Protein AF-A0A1R2CP35-F1 (afdb_monomer_lite)

Organism: NCBI:txid5963

Radius of gyration: 41.11 Å; chains: 1; bounding box: 87×81×110 Å

pLDDT: mean 78.22, std 16.79, range [40.34, 96.81]

Secondary structure (DSSP, 8-state):
----PPPPP---------HHHHHHHHHHHHHHHHHHHHHHHHHHHHHHHHHHHHHHHHHHHH--S--------------TT---HHHHHHHHHHHHHHHHHHHHHS---SS--THHHHHHHS-EETTEE----

Foldseek 3Di:
DDDDDDDDPPPPPDPPPPVVVVVVVVVVVVVVVVVVVVVVVVVVVVVVVVVVVVVVVVVCVVPVPDPPPVPPPDDPDPDVPPDDPVRVVVVVVVVVVVVVVVCVVDPPDPDDDDPRVVVVPADDDPNDGDDDD

Structure (mmCIF, N/CA/C/O backbone):
data_AF-A0A1R2CP35-F1
#
_entry.id   AF-A0A1R2CP35-F1
#
loop_
_atom_site.group_PDB
_atom_site.id
_atom_site.type_symbol
_atom_site.label_atom_id
_atom_site.label_alt_id
_atom_site.label_comp_id
_atom_site.label_asym_id
_atom_site.label_entity_id
_atom_site.label_seq_id
_atom_site.pdbx_PDB_ins_code
_atom_site.Cartn_x
_atom_site.Cartn_y
_atom_site.Cartn_z
_atom_site.occupancy
_atom_site.B_iso_or_equiv
_atom_site.auth_seq_id
_atom_site.auth_comp_id
_atom_site.auth_asym_id
_atom_site.auth_atom_id
_atom_site.pdbx_PDB_model_num
ATOM 1 N N . MET A 1 1 ? -64.237 56.956 55.842 1.00 40.34 1 MET A N 1
ATOM 2 C CA . MET A 1 1 ? -63.332 56.959 54.672 1.00 40.34 1 MET A CA 1
ATOM 3 C C . MET A 1 1 ? -62.742 55.567 54.552 1.00 40.34 1 MET A C 1
ATOM 5 O O . MET A 1 1 ? -62.168 55.086 55.516 1.00 40.34 1 MET A O 1
ATOM 9 N N . ILE A 1 2 ? -63.023 54.886 53.444 1.00 42.97 2 ILE A N 1
ATOM 10 C CA . ILE A 1 2 ? -62.784 53.451 53.249 1.00 42.97 2 ILE A CA 1
ATOM 11 C C . ILE A 1 2 ? -61.310 53.240 52.873 1.00 42.97 2 ILE A C 1
ATOM 13 O O . ILE A 1 2 ? -60.855 53.783 51.869 1.00 42.97 2 ILE A O 1
ATOM 17 N N . GLN A 1 3 ? -60.569 52.476 53.681 1.00 47.72 3 GLN A N 1
ATOM 18 C CA . GLN A 1 3 ? -59.237 51.975 53.331 1.00 47.72 3 GLN A CA 1
ATOM 19 C C . GLN A 1 3 ? -59.395 50.879 52.273 1.00 47.72 3 GLN A C 1
ATOM 21 O O . GLN A 1 3 ? -60.009 49.843 52.522 1.00 47.72 3 GLN A O 1
ATOM 26 N N . VAL A 1 4 ? -58.876 51.133 51.074 1.00 46.56 4 VAL A N 1
ATOM 27 C CA . VAL A 1 4 ? -58.875 50.176 49.965 1.00 46.56 4 VAL A CA 1
ATOM 28 C C . VAL A 1 4 ? -57.787 49.136 50.237 1.00 46.56 4 VAL A C 1
ATOM 30 O O . VAL A 1 4 ? -56.606 49.468 50.310 1.00 46.56 4 VAL A O 1
ATOM 33 N N . MET A 1 5 ? -58.209 47.886 50.432 1.00 53.47 5 MET A N 1
ATOM 34 C CA . MET A 1 5 ? -57.352 46.709 50.577 1.00 53.47 5 MET A CA 1
ATOM 35 C C . MET A 1 5 ? -56.492 46.548 49.317 1.00 53.47 5 MET A C 1
ATOM 37 O O . MET A 1 5 ? -57.024 46.371 48.221 1.00 53.47 5 MET A O 1
ATOM 41 N N . GLY A 1 6 ? -55.169 46.625 49.473 1.00 55.09 6 GLY A N 1
ATOM 42 C CA . GLY A 1 6 ? -54.224 46.291 48.413 1.00 55.09 6 GLY A CA 1
ATOM 43 C C . GLY A 1 6 ? -54.385 44.825 48.015 1.00 55.09 6 GLY A C 1
ATOM 44 O O . GLY A 1 6 ? -54.369 43.939 48.867 1.00 55.09 6 GLY A O 1
ATOM 45 N N . LEU A 1 7 ? -54.581 44.580 46.720 1.00 62.34 7 LEU A N 1
ATOM 46 C CA . LEU A 1 7 ? -54.521 43.244 46.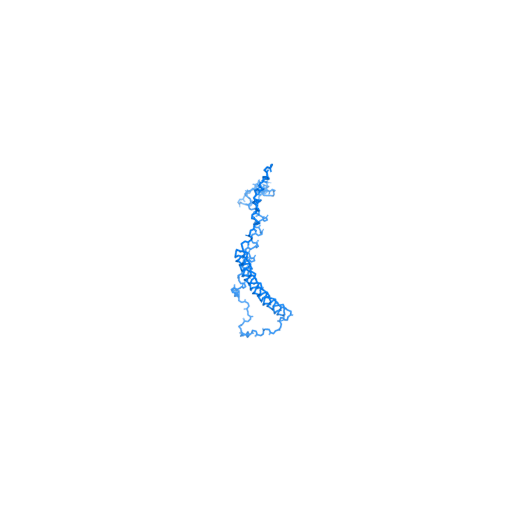127 1.00 62.34 7 LEU A CA 1
ATOM 47 C C . LEU A 1 7 ? -53.165 42.593 46.455 1.00 62.34 7 LEU A C 1
ATOM 49 O O . LEU A 1 7 ? -52.153 43.298 46.444 1.00 62.34 7 LEU A O 1
ATOM 53 N N . PRO A 1 8 ? -53.107 41.275 46.712 1.00 54.28 8 PRO A N 1
ATOM 54 C CA . PRO A 1 8 ? -51.829 40.600 46.871 1.00 54.28 8 PRO A CA 1
ATOM 55 C C . PRO A 1 8 ? -51.064 4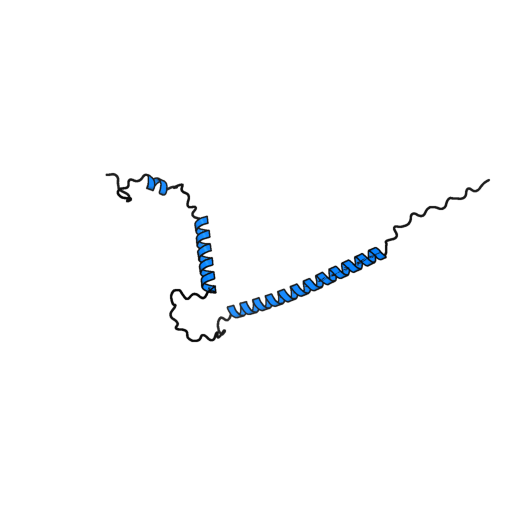0.676 45.546 1.00 54.28 8 PRO A C 1
ATOM 57 O O . PRO A 1 8 ? -51.584 40.283 44.498 1.00 54.28 8 PRO A O 1
ATOM 60 N N . GLU A 1 9 ? -49.834 41.194 45.586 1.00 55.78 9 GLU A N 1
ATOM 61 C CA . GLU A 1 9 ? -48.896 41.069 44.474 1.00 55.78 9 GLU A CA 1
ATOM 62 C C . GLU A 1 9 ? -48.765 39.586 44.128 1.00 55.78 9 GLU A C 1
ATOM 64 O O . GLU A 1 9 ? -48.355 38.763 44.948 1.00 55.78 9 GLU A O 1
ATOM 69 N N . VAL A 1 10 ? -49.134 39.234 42.897 1.00 53.62 10 VAL A N 1
ATOM 70 C CA . VAL A 1 10 ? -48.816 37.929 42.328 1.00 53.62 10 VAL A CA 1
ATOM 71 C C . VAL A 1 10 ? -47.308 37.924 42.120 1.00 53.62 10 VAL A C 1
ATOM 73 O O . VAL A 1 10 ? -46.807 38.382 41.091 1.00 53.62 10 VAL A O 1
ATOM 76 N N . VAL A 1 11 ? -46.581 37.455 43.133 1.00 52.19 11 VAL A N 1
ATOM 77 C CA . VAL A 1 11 ? -45.157 37.152 43.034 1.00 52.19 11 VAL A CA 1
ATOM 78 C C . VAL A 1 11 ? -45.018 36.174 41.871 1.00 52.19 11 VAL A C 1
ATOM 80 O O . VAL A 1 11 ? -45.501 35.042 41.934 1.00 52.19 11 VAL A O 1
ATOM 83 N N . LYS A 1 12 ? -44.444 36.643 40.756 1.00 53.59 12 LYS A N 1
ATOM 84 C CA . LYS A 1 12 ? -44.121 35.787 39.613 1.00 53.59 12 LYS A CA 1
ATOM 85 C C . LYS A 1 12 ? -43.261 34.652 40.148 1.00 53.59 12 LYS A C 1
ATOM 87 O O . LYS A 1 12 ? -42.239 34.922 40.769 1.00 53.59 12 LYS A O 1
ATOM 92 N N . ALA A 1 13 ? -43.700 33.415 39.928 1.00 50.59 13 ALA A N 1
ATOM 93 C CA . ALA A 1 13 ? -42.918 32.240 40.264 1.00 50.59 13 ALA A CA 1
ATOM 94 C C . ALA A 1 13 ? -41.534 32.399 39.626 1.00 50.59 13 ALA A C 1
ATOM 96 O O . ALA A 1 13 ? -41.416 32.419 38.399 1.00 50.59 13 ALA A O 1
ATOM 97 N N . GLU A 1 14 ? -40.513 32.577 40.463 1.00 56.03 14 GLU A N 1
ATOM 98 C CA . GLU A 1 14 ? -39.128 32.374 40.064 1.00 56.03 14 GLU A CA 1
ATOM 99 C C . GLU A 1 14 ? -39.074 31.023 39.350 1.00 56.03 14 GLU A C 1
ATOM 101 O O . GLU A 1 14 ? -39.697 30.064 39.809 1.00 56.03 14 GLU A O 1
ATOM 106 N N . GLU A 1 15 ? -38.421 30.965 38.188 1.00 58.22 15 GLU A N 1
ATOM 107 C CA . GLU A 1 15 ? -38.250 29.732 37.425 1.00 58.22 15 GLU A CA 1
ATOM 108 C C . GLU A 1 15 ? -37.672 28.663 38.356 1.00 58.22 15 GLU A C 1
ATOM 110 O O . GLU A 1 15 ? -36.477 28.654 38.651 1.00 58.22 15 GLU A O 1
ATOM 115 N N . ILE A 1 16 ? -38.536 27.783 38.870 1.00 58.44 16 ILE A N 1
ATOM 116 C CA . ILE A 1 16 ? -38.123 26.682 39.728 1.00 58.44 16 ILE A CA 1
ATOM 117 C C . ILE A 1 16 ? -37.326 25.761 38.816 1.00 58.44 16 ILE A C 1
ATOM 119 O O . ILE A 1 16 ? -37.887 24.968 38.058 1.00 58.44 16 ILE A O 1
ATOM 123 N N . LEU A 1 17 ? -36.005 25.931 38.840 1.00 59.56 17 LEU A N 1
ATOM 124 C CA . LEU A 1 17 ? -35.043 25.038 38.221 1.00 59.56 17 LEU A CA 1
ATOM 125 C C . LEU A 1 17 ? -35.408 23.623 38.661 1.00 59.56 17 LEU A C 1
ATOM 127 O O . LEU A 1 17 ? -35.283 23.271 39.832 1.00 59.56 17 LEU A O 1
ATOM 131 N N . ASP A 1 18 ? -35.931 22.842 37.719 1.00 71.19 18 ASP A N 1
ATOM 132 C CA . ASP A 1 18 ? -36.387 21.481 37.957 1.00 71.19 18 ASP A CA 1
ATOM 133 C C . ASP A 1 18 ? -35.171 20.629 38.346 1.00 71.19 18 ASP A C 1
ATOM 135 O O . ASP A 1 18 ? -34.408 20.147 37.502 1.00 71.19 18 ASP A O 1
ATOM 139 N N . VAL A 1 19 ? -34.954 20.515 39.658 1.00 75.81 19 VAL A N 1
ATOM 140 C CA . VAL A 1 19 ? -33.774 19.894 40.271 1.00 75.81 19 VAL A CA 1
ATOM 141 C C . VAL A 1 19 ? -33.591 18.463 39.764 1.00 75.81 19 VAL A C 1
ATOM 143 O O . VAL A 1 19 ? -32.460 18.004 39.597 1.00 75.81 19 VAL A O 1
ATOM 146 N N . GLN A 1 20 ? -34.689 17.773 39.439 1.00 76.44 20 GLN A N 1
ATOM 147 C CA . GLN A 1 20 ? -34.657 16.415 38.899 1.00 76.44 20 GLN A CA 1
ATOM 148 C C . GLN A 1 20 ? -34.082 16.381 37.478 1.00 76.44 20 GLN A C 1
ATOM 150 O O . GLN A 1 20 ? -33.229 15.539 37.178 1.00 76.44 20 GLN A O 1
ATOM 155 N N . LYS A 1 21 ? -34.470 17.327 36.613 1.00 81.25 21 LYS A N 1
ATOM 156 C CA . LYS A 1 21 ? -33.898 17.447 35.261 1.00 81.25 21 LYS A CA 1
ATOM 157 C C . LYS A 1 21 ? -32.416 17.786 35.316 1.00 81.25 21 LYS A C 1
ATOM 159 O O . LYS A 1 21 ? -31.623 17.131 34.640 1.00 81.25 21 LYS A O 1
ATOM 164 N N . VAL A 1 22 ? -32.024 18.738 36.160 1.00 84.56 22 VAL A N 1
ATOM 165 C CA . VAL A 1 22 ? -30.611 19.112 36.333 1.00 84.56 22 VAL A CA 1
ATOM 166 C C . VAL A 1 22 ? -29.787 17.922 36.831 1.00 84.56 22 VAL A C 1
ATOM 168 O O . VAL A 1 22 ? -28.731 17.630 36.268 1.00 84.56 22 VAL A O 1
ATOM 171 N N . ALA A 1 23 ? -30.289 17.174 37.817 1.00 84.12 23 ALA A N 1
ATOM 172 C CA . ALA A 1 23 ? -29.631 15.967 38.311 1.00 84.12 23 ALA A CA 1
ATOM 173 C C . ALA A 1 23 ? -29.469 14.899 37.214 1.00 84.12 23 ALA A C 1
ATOM 175 O O . ALA A 1 23 ? -28.394 14.307 37.092 1.00 84.12 23 ALA A O 1
ATOM 176 N N . SER A 1 24 ? -30.489 14.692 36.374 1.00 86.62 24 SER A N 1
ATOM 177 C CA . SER A 1 24 ? -30.418 13.735 35.260 1.00 86.62 24 SER A CA 1
ATOM 178 C C . SER A 1 24 ? -29.367 14.122 34.211 1.00 86.62 24 SER A C 1
ATOM 180 O O . SER A 1 24 ? -28.586 13.273 33.780 1.00 86.62 24 SER A O 1
ATOM 182 N N . ILE A 1 25 ? -29.268 15.412 33.871 1.00 89.75 25 ILE A N 1
ATOM 183 C CA . ILE A 1 25 ? -28.267 15.934 32.930 1.00 89.75 25 ILE A CA 1
ATOM 184 C C . ILE A 1 25 ? -26.860 15.758 33.507 1.00 89.75 25 ILE A C 1
ATOM 186 O O . ILE A 1 25 ? -25.956 15.297 32.812 1.00 89.75 25 ILE A O 1
ATOM 190 N N . ILE A 1 26 ? -26.671 16.058 34.796 1.00 90.94 26 ILE A N 1
ATOM 191 C CA . ILE A 1 26 ? -25.384 15.865 35.478 1.00 90.94 26 ILE A CA 1
ATOM 192 C C . ILE A 1 26 ? -24.963 14.391 35.443 1.00 90.94 26 ILE A C 1
ATOM 194 O O . ILE A 1 26 ? -23.792 14.101 35.194 1.00 90.94 26 ILE A O 1
ATOM 198 N N . MET A 1 27 ? -25.891 13.459 35.673 1.00 91.44 27 MET A N 1
ATOM 199 C CA . MET A 1 27 ? -25.599 12.023 35.618 1.00 91.44 27 MET A CA 1
ATOM 200 C C . MET A 1 27 ? -25.217 11.571 34.205 1.00 91.44 27 MET A C 1
ATOM 202 O O . MET A 1 27 ? -24.187 10.919 34.043 1.00 91.44 27 MET A O 1
ATOM 206 N N . GLN A 1 28 ? -25.953 12.002 33.177 1.00 93.12 28 GLN A N 1
ATOM 207 C CA . GLN A 1 28 ? -25.617 11.703 31.779 1.00 93.12 28 GLN A CA 1
ATOM 208 C C . GLN A 1 28 ? -24.240 12.252 31.385 1.00 93.12 28 GLN A C 1
ATOM 210 O O . GLN A 1 28 ? -23.447 11.563 30.745 1.00 93.12 28 GLN A O 1
ATOM 215 N N . GLU A 1 29 ? -23.914 13.482 31.786 1.00 93.88 29 GLU A N 1
ATOM 216 C CA . GLU A 1 29 ? -22.603 14.073 31.509 1.00 93.88 29 GLU A CA 1
ATOM 217 C C . GLU A 1 29 ? -21.472 13.353 32.259 1.00 93.88 29 GLU A C 1
ATOM 219 O O . GLU A 1 29 ? -20.376 13.183 31.718 1.00 93.88 29 GLU A O 1
ATOM 224 N N . ARG A 1 30 ? -21.723 12.862 33.479 1.00 93.25 30 ARG A N 1
ATOM 225 C CA . ARG A 1 30 ? -20.768 12.017 34.217 1.00 93.25 30 ARG A CA 1
ATOM 226 C C . ARG A 1 30 ? -20.526 10.686 33.510 1.00 93.25 30 ARG A C 1
ATOM 228 O O . ARG A 1 30 ? -19.370 10.287 33.378 1.00 93.25 30 ARG A O 1
ATOM 235 N N . GLU A 1 31 ? -21.575 10.033 33.020 1.00 94.38 31 GLU A N 1
ATOM 236 C CA . GLU A 1 31 ? -21.467 8.778 32.268 1.00 94.38 31 GLU A CA 1
ATOM 237 C C . GLU A 1 31 ? -20.688 8.962 30.961 1.00 94.38 31 GLU A C 1
ATOM 239 O O . GLU A 1 31 ? -19.763 8.193 30.689 1.00 94.38 31 GLU A O 1
ATOM 244 N N . LYS A 1 32 ? -20.970 10.029 30.201 1.00 95.31 32 LYS A N 1
ATOM 245 C CA . LYS A 1 32 ? -20.212 10.376 28.984 1.00 95.31 32 LYS A CA 1
ATOM 246 C C . LYS A 1 32 ? -18.740 10.652 29.282 1.00 95.31 32 LYS A C 1
ATOM 248 O O . LYS A 1 32 ? -17.854 10.165 28.585 1.00 95.31 32 LYS A O 1
ATOM 253 N N . ARG A 1 33 ? -18.440 11.420 30.334 1.00 94.00 33 ARG A N 1
ATOM 254 C CA . ARG A 1 33 ? -17.045 11.662 30.751 1.00 94.00 33 ARG A CA 1
ATOM 255 C C . ARG A 1 33 ? -16.353 10.353 31.133 1.00 94.00 33 ARG A C 1
ATOM 257 O O . ARG A 1 33 ? -15.182 10.149 30.811 1.00 94.00 33 ARG A O 1
ATOM 264 N N . PHE A 1 34 ? -17.073 9.445 31.780 1.00 95.44 34 PHE A N 1
ATOM 265 C CA . PHE A 1 34 ? -16.545 8.140 32.156 1.00 95.44 34 PHE A CA 1
ATOM 266 C C . PHE A 1 34 ? -16.278 7.228 30.947 1.00 95.44 34 PHE A C 1
ATOM 268 O O . PHE A 1 34 ? -15.242 6.564 30.902 1.00 95.44 34 PHE A O 1
ATOM 275 N N . SER A 1 35 ? -17.145 7.212 29.932 1.00 95.56 35 SER A N 1
ATOM 276 C CA . SER A 1 35 ? -16.879 6.458 28.698 1.00 95.56 35 SER A CA 1
ATOM 277 C C . SER A 1 35 ? -15.687 7.034 27.926 1.00 95.56 35 SER A C 1
ATOM 279 O O . SER A 1 35 ? -14.783 6.288 27.551 1.00 95.56 35 SER A O 1
ATOM 281 N N . LEU A 1 36 ? -15.619 8.361 27.784 1.00 95.31 36 LEU A N 1
ATOM 282 C CA . LEU A 1 36 ? -14.517 9.041 27.095 1.00 95.31 36 LEU A CA 1
ATOM 283 C C . LEU A 1 36 ? -13.168 8.802 27.783 1.00 95.31 36 LEU A C 1
ATOM 285 O O . LEU A 1 36 ? -12.160 8.560 27.121 1.00 95.31 36 LEU A O 1
ATOM 289 N N . THR A 1 37 ? -13.132 8.824 29.117 1.00 95.19 37 THR A N 1
ATOM 290 C CA . THR A 1 37 ? -11.902 8.525 29.870 1.00 95.19 37 THR A CA 1
ATOM 291 C C . THR A 1 37 ? -11.448 7.079 29.684 1.00 95.19 37 THR A C 1
ATOM 293 O O . THR A 1 37 ? -10.250 6.845 29.515 1.00 95.19 37 THR A O 1
ATOM 296 N N . LYS A 1 38 ? -12.371 6.110 29.634 1.00 96.44 38 LYS A N 1
ATOM 297 C CA . LYS A 1 38 ? -12.040 4.713 29.304 1.00 96.44 38 LYS A CA 1
ATOM 298 C C . LYS A 1 38 ? -11.451 4.574 27.903 1.00 96.44 38 LYS A C 1
ATOM 300 O O . LYS A 1 38 ? -10.420 3.918 27.748 1.00 96.44 38 LYS A O 1
ATOM 305 N N . GLU A 1 39 ? -12.073 5.194 26.903 1.00 95.19 39 GLU A N 1
ATOM 306 C CA . GLU A 1 39 ? -11.578 5.174 25.520 1.00 95.19 39 GLU A CA 1
ATOM 307 C C . GLU A 1 39 ? -10.191 5.810 25.408 1.00 95.19 39 GLU A C 1
ATOM 309 O O . GLU A 1 39 ? -9.296 5.248 24.777 1.00 95.19 39 GLU A O 1
ATOM 314 N N . LEU A 1 40 ? -9.976 6.937 26.087 1.00 96.44 40 LEU A N 1
ATOM 315 C CA . LEU A 1 40 ? -8.691 7.628 26.103 1.00 96.44 40 LEU A CA 1
ATOM 316 C C . LEU A 1 40 ? -7.593 6.776 26.755 1.00 96.44 40 LEU A C 1
ATOM 318 O O . LEU A 1 40 ? -6.477 6.713 26.240 1.00 96.44 40 LEU A O 1
ATOM 322 N N . ILE A 1 41 ? -7.896 6.072 27.850 1.00 95.56 41 ILE A N 1
ATOM 323 C CA . ILE A 1 41 ? -6.956 5.129 28.479 1.00 95.56 41 ILE A CA 1
ATOM 324 C C . ILE A 1 41 ? -6.641 3.964 27.534 1.00 95.56 41 ILE A C 1
ATOM 326 O O . ILE A 1 41 ? -5.480 3.570 27.414 1.00 95.56 41 ILE A O 1
ATOM 330 N N . PHE A 1 42 ? -7.646 3.421 26.845 1.00 96.25 42 PHE A N 1
ATOM 331 C CA . PHE A 1 42 ? -7.446 2.355 25.866 1.00 96.25 42 PHE A CA 1
ATOM 332 C C . PHE A 1 42 ? -6.530 2.803 24.719 1.00 96.25 42 PHE A C 1
ATOM 334 O O . PHE A 1 42 ? -5.575 2.099 24.386 1.00 96.25 42 PHE A O 1
ATOM 341 N N . GLN A 1 43 ? -6.763 3.995 24.165 1.00 95.06 43 GLN A N 1
ATOM 342 C CA . GLN A 1 43 ? -5.910 4.559 23.118 1.00 95.06 43 GLN A CA 1
ATOM 343 C C . GLN A 1 43 ? -4.484 4.808 23.614 1.00 95.06 43 GLN A C 1
ATOM 345 O O . GLN A 1 43 ? -3.540 4.435 22.925 1.00 95.06 43 GLN A O 1
ATOM 350 N N . LYS A 1 44 ? -4.307 5.345 24.829 1.00 95.81 44 LYS A N 1
ATOM 351 C CA . LYS A 1 44 ? -2.975 5.528 25.430 1.00 95.81 44 LYS A CA 1
ATOM 352 C C . LYS A 1 44 ? -2.216 4.211 25.577 1.00 95.81 44 LYS A C 1
ATOM 354 O O . LYS A 1 44 ? -1.045 4.151 25.225 1.00 95.81 44 LYS A O 1
ATOM 359 N N . ARG A 1 45 ? -2.879 3.146 26.041 1.00 95.00 45 ARG A N 1
ATOM 360 C CA . ARG A 1 45 ? -2.265 1.810 26.141 1.00 95.00 45 ARG A CA 1
ATOM 361 C C . ARG A 1 45 ? -1.850 1.274 24.777 1.00 95.00 45 ARG A C 1
ATOM 363 O O . ARG A 1 45 ? -0.764 0.726 24.647 1.00 95.00 45 ARG A O 1
ATOM 370 N N . LYS A 1 46 ? -2.701 1.449 23.764 1.00 96.06 46 LYS A N 1
ATOM 371 C CA . LYS A 1 46 ? -2.395 1.020 22.398 1.00 96.06 46 LYS A CA 1
ATOM 372 C C . LYS A 1 46 ? -1.231 1.812 21.800 1.00 96.06 46 LYS A C 1
ATOM 374 O O . LYS A 1 46 ? -0.391 1.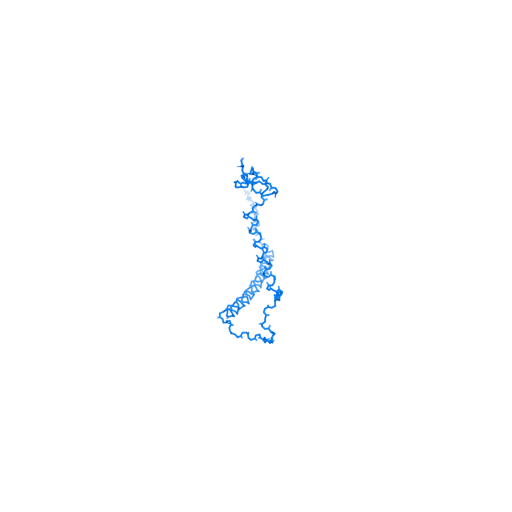220 21.140 1.00 96.06 46 LYS A O 1
ATOM 379 N N . ASN A 1 47 ? -1.169 3.120 22.043 1.00 94.25 47 ASN A N 1
ATOM 380 C CA . ASN A 1 47 ? -0.053 3.946 21.588 1.00 94.25 47 ASN A CA 1
ATOM 381 C C . ASN A 1 47 ? 1.256 3.525 22.258 1.00 94.25 47 ASN A C 1
ATOM 383 O O . ASN A 1 47 ? 2.225 3.322 21.544 1.00 94.25 47 ASN A O 1
ATOM 387 N N . ALA A 1 48 ? 1.254 3.266 23.568 1.00 94.94 48 ALA A N 1
ATOM 388 C CA . ALA A 1 48 ? 2.436 2.755 24.261 1.00 94.94 48 ALA A CA 1
ATOM 389 C C . ALA A 1 48 ? 2.920 1.413 23.676 1.00 94.94 48 ALA A C 1
ATOM 391 O O . ALA A 1 48 ? 4.105 1.240 23.441 1.00 94.94 48 ALA A O 1
ATOM 392 N N . GLN A 1 49 ? 2.006 0.485 23.362 1.00 94.50 49 GLN A N 1
ATOM 393 C CA . GLN A 1 49 ? 2.360 -0.780 22.692 1.00 94.50 49 GLN A CA 1
ATOM 394 C C . GLN A 1 49 ? 2.945 -0.580 21.286 1.00 94.50 49 GLN A C 1
ATOM 396 O O . GLN A 1 49 ? 3.738 -1.393 20.819 1.00 94.50 49 GLN A O 1
ATOM 401 N N . LEU A 1 50 ? 2.503 0.458 20.573 1.00 94.19 50 LEU A N 1
ATOM 402 C CA . LEU A 1 50 ? 3.033 0.784 19.252 1.00 94.19 50 LEU A CA 1
ATOM 403 C C . LEU A 1 50 ? 4.403 1.451 19.354 1.00 94.19 50 LEU A C 1
ATOM 405 O O . LEU A 1 50 ? 5.257 1.151 18.530 1.00 94.19 50 LEU A O 1
ATOM 409 N N . GLU A 1 51 ? 4.611 2.312 20.348 1.00 94.06 51 GLU A N 1
ATOM 410 C CA . GLU A 1 51 ? 5.905 2.937 20.637 1.00 94.06 51 GLU A CA 1
ATOM 411 C C . GLU A 1 51 ? 6.951 1.869 20.969 1.00 94.06 51 GLU A C 1
ATOM 413 O O . GLU A 1 51 ? 7.970 1.816 20.290 1.00 94.06 51 GLU A O 1
ATOM 418 N N . THR A 1 52 ? 6.648 0.922 21.866 1.00 93.38 52 THR A N 1
ATOM 419 C CA . THR A 1 52 ? 7.571 -0.188 22.175 1.00 93.38 52 THR A CA 1
ATOM 420 C C . THR A 1 52 ? 7.881 -1.044 20.948 1.00 93.38 52 THR A C 1
ATOM 422 O O . THR A 1 52 ? 9.017 -1.442 20.735 1.00 93.38 52 THR A O 1
ATOM 425 N N . PHE A 1 53 ? 6.885 -1.316 20.099 1.00 91.75 53 PHE A N 1
ATOM 426 C CA . PHE A 1 53 ? 7.107 -2.081 18.869 1.00 91.75 53 PHE A CA 1
ATOM 427 C C . PHE A 1 53 ? 7.976 -1.322 17.854 1.00 91.75 53 PHE A C 1
ATOM 429 O O . PHE A 1 53 ? 8.723 -1.935 17.096 1.00 91.75 53 PHE A O 1
ATOM 436 N N . ILE A 1 54 ? 7.862 0.007 17.803 1.00 91.31 54 ILE A N 1
ATOM 437 C CA . ILE A 1 54 ? 8.716 0.843 16.955 1.00 91.31 54 ILE A CA 1
ATOM 438 C C . ILE A 1 54 ? 10.148 0.828 17.489 1.00 91.31 54 ILE A C 1
ATOM 440 O O . ILE A 1 54 ? 11.056 0.616 16.693 1.00 91.31 54 ILE A O 1
ATOM 444 N N . GLU A 1 55 ? 10.338 0.965 18.801 1.00 90.19 55 GLU A N 1
ATOM 445 C CA . GLU A 1 55 ? 11.655 0.876 19.448 1.00 90.19 55 GLU A CA 1
ATOM 446 C C . GLU A 1 55 ? 12.319 -0.487 19.181 1.00 90.19 55 GLU A C 1
ATOM 448 O O . GLU A 1 55 ? 13.449 -0.532 18.703 1.00 90.19 55 GLU A O 1
ATOM 453 N N . GLU A 1 56 ? 11.594 -1.600 19.349 1.00 87.25 56 GLU A N 1
ATOM 454 C CA . GLU A 1 56 ? 12.086 -2.949 19.013 1.00 87.25 56 GLU A CA 1
ATOM 455 C C . GLU A 1 56 ? 12.495 -3.073 17.532 1.00 87.25 56 GLU A C 1
ATOM 457 O O . GLU A 1 56 ? 13.488 -3.725 17.190 1.00 87.25 56 GLU A O 1
ATOM 462 N N . LEU A 1 57 ? 11.734 -2.453 16.623 1.00 85.31 57 LEU A N 1
ATOM 463 C CA . LEU A 1 57 ? 12.069 -2.444 15.200 1.00 85.31 57 LEU A CA 1
ATOM 464 C C . LEU A 1 57 ? 13.305 -1.591 14.907 1.00 85.31 57 LEU A C 1
ATOM 466 O O . LEU A 1 57 ? 14.120 -1.998 14.077 1.00 85.31 57 LEU A O 1
ATOM 470 N N . GLU A 1 58 ? 13.451 -0.439 15.553 1.00 83.25 58 GLU A N 1
ATOM 471 C CA . GLU A 1 58 ? 14.620 0.431 15.420 1.00 83.25 58 GLU A CA 1
ATOM 472 C C . GLU A 1 58 ? 15.883 -0.258 15.953 1.00 83.25 58 GLU A C 1
ATOM 474 O O . GLU A 1 58 ? 16.874 -0.336 15.225 1.00 83.25 58 GLU A O 1
ATOM 479 N N . GLU A 1 59 ? 15.818 -0.895 17.124 1.00 80.12 59 GLU A N 1
ATOM 480 C CA . GLU A 1 59 ? 16.915 -1.707 17.670 1.00 80.12 59 GLU A CA 1
ATOM 481 C C . GLU A 1 59 ? 17.300 -2.865 16.732 1.00 80.12 59 GLU A C 1
ATOM 483 O O . GLU A 1 59 ? 18.486 -3.119 16.490 1.00 80.12 59 GLU A O 1
ATOM 488 N N . SER A 1 60 ? 16.310 -3.538 16.131 1.00 73.44 60 SER A N 1
ATOM 489 C CA . SER A 1 60 ? 16.555 -4.611 15.154 1.00 73.44 60 SER A CA 1
ATOM 490 C C . SER A 1 60 ? 17.192 -4.122 13.844 1.00 73.44 60 SER A C 1
ATOM 492 O O . SER A 1 60 ? 17.830 -4.899 13.128 1.00 73.44 60 SER A O 1
ATOM 494 N N . LEU A 1 61 ? 17.016 -2.841 13.507 1.00 71.31 61 LEU A N 1
ATOM 495 C CA . LEU A 1 61 ? 17.597 -2.211 12.321 1.00 71.31 61 LEU A CA 1
ATOM 496 C C . LEU A 1 61 ? 19.017 -1.696 12.586 1.00 71.31 61 LEU A C 1
ATOM 498 O O . LEU A 1 61 ? 19.848 -1.754 11.675 1.00 71.31 61 LEU A O 1
ATOM 502 N N . GLU A 1 62 ? 19.301 -1.216 13.799 1.00 65.69 62 GLU A N 1
ATOM 503 C CA . GLU A 1 62 ? 20.629 -0.736 14.203 1.00 65.69 62 GLU A CA 1
ATOM 504 C C . GLU A 1 62 ? 21.624 -1.881 14.449 1.00 65.69 62 GLU A C 1
ATOM 506 O O . GLU A 1 62 ? 22.804 -1.738 14.121 1.00 65.69 62 GLU A O 1
ATOM 511 N N . ASN A 1 63 ? 21.154 -3.049 14.902 1.00 56.16 63 ASN A N 1
ATOM 512 C CA . ASN A 1 63 ? 21.962 -4.263 15.043 1.00 56.16 63 ASN A CA 1
ATOM 513 C C . ASN A 1 63 ? 21.510 -5.360 14.057 1.00 56.16 63 ASN A C 1
ATOM 515 O O . ASN A 1 63 ? 20.792 -6.283 14.436 1.00 56.16 63 ASN A O 1
ATOM 519 N N . PRO A 1 64 ? 21.973 -5.354 12.789 1.00 54.91 64 PRO A N 1
ATOM 520 C CA . PRO A 1 64 ? 21.638 -6.403 11.820 1.00 54.91 64 PRO A CA 1
ATOM 521 C C . PRO A 1 64 ? 22.311 -7.758 12.121 1.00 54.91 64 PRO A C 1
ATOM 523 O O . PRO A 1 64 ? 22.240 -8.679 11.304 1.00 54.91 64 PRO A O 1
ATOM 526 N N . GLN A 1 65 ? 22.998 -7.892 13.257 1.00 56.19 65 GLN A N 1
ATOM 527 C CA . GLN A 1 65 ? 23.660 -9.117 13.681 1.00 56.19 65 GLN A CA 1
ATOM 528 C C . GLN A 1 65 ? 22.880 -9.751 14.838 1.00 56.19 65 GLN A C 1
ATOM 530 O O . GLN A 1 65 ? 22.713 -9.149 15.888 1.00 56.19 65 GLN A O 1
ATOM 535 N N . GLU A 1 66 ? 22.468 -11.002 14.617 1.00 47.75 66 GLU A N 1
ATOM 536 C CA . GLU A 1 66 ? 21.950 -11.966 15.603 1.00 47.75 66 GLU A CA 1
ATOM 537 C C . GLU A 1 66 ? 20.436 -12.162 15.767 1.00 47.75 66 GLU A C 1
ATOM 539 O O . GLU A 1 66 ? 20.013 -12.806 16.724 1.00 47.75 66 GLU A O 1
ATOM 544 N N . ILE A 1 67 ? 19.616 -11.876 14.752 1.00 50.53 67 ILE A N 1
ATOM 545 C CA . ILE A 1 67 ? 18.493 -12.803 14.521 1.00 50.53 67 ILE A CA 1
ATOM 546 C C . ILE A 1 67 ? 19.074 -13.994 13.764 1.00 50.53 67 ILE A C 1
ATOM 548 O O . ILE A 1 67 ? 19.060 -14.046 12.534 1.00 50.53 67 ILE A O 1
ATOM 552 N N . LYS A 1 68 ? 19.617 -14.959 14.518 1.00 46.88 68 LYS A N 1
ATOM 553 C CA . LYS A 1 68 ? 19.802 -16.336 14.048 1.00 46.88 68 LYS A CA 1
ATOM 554 C C . LYS A 1 68 ? 18.415 -16.908 13.752 1.00 46.88 68 LYS A C 1
ATOM 556 O O . LYS A 1 68 ? 17.859 -17.692 14.515 1.00 46.88 68 LYS A O 1
ATOM 561 N N . ILE A 1 69 ? 17.848 -16.505 12.619 1.00 51.59 69 ILE A N 1
ATOM 562 C CA . ILE A 1 69 ? 16.972 -17.379 11.857 1.00 51.59 69 ILE A CA 1
ATOM 563 C C . ILE A 1 69 ? 17.820 -18.634 11.675 1.00 51.59 69 ILE A C 1
ATOM 565 O O . ILE A 1 69 ? 18.949 -18.537 11.194 1.00 51.59 69 ILE A O 1
ATOM 569 N N . ASN A 1 70 ? 17.341 -19.784 12.145 1.00 46.69 70 ASN A N 1
ATOM 570 C CA . ASN A 1 70 ? 17.908 -21.069 11.763 1.00 46.69 70 ASN A CA 1
ATOM 571 C C . ASN A 1 70 ? 17.787 -21.168 10.237 1.00 46.69 70 ASN A C 1
ATOM 573 O O . ASN A 1 70 ? 16.811 -21.690 9.706 1.00 46.69 70 ASN A O 1
ATOM 577 N N . GLU A 1 71 ? 18.752 -20.588 9.528 1.00 49.47 71 GLU A N 1
ATOM 578 C CA . GLU A 1 71 ? 18.998 -20.829 8.124 1.00 49.47 71 GLU A CA 1
ATOM 579 C C . GLU A 1 71 ? 19.528 -22.258 8.060 1.00 49.47 71 GLU A C 1
ATOM 581 O O . GLU A 1 71 ? 20.733 -22.520 8.080 1.00 49.47 71 GLU A O 1
ATOM 586 N N . GLU A 1 72 ? 18.600 -23.217 8.022 1.00 50.78 72 GLU A N 1
ATOM 587 C CA . GLU A 1 72 ? 18.869 -24.468 7.334 1.00 50.78 72 GLU A CA 1
ATOM 588 C C . GLU A 1 72 ? 19.532 -24.092 6.011 1.00 50.78 72 GLU A C 1
ATOM 590 O O . GLU A 1 72 ? 18.989 -23.304 5.234 1.00 50.78 72 GLU A O 1
ATOM 595 N N . LYS A 1 73 ? 20.754 -24.589 5.810 1.00 51.59 73 LYS A N 1
ATOM 596 C CA . LYS A 1 73 ? 21.577 -24.346 4.627 1.00 51.59 73 LYS A CA 1
ATOM 597 C C . LYS A 1 73 ? 20.837 -24.829 3.378 1.00 51.59 73 LYS A C 1
ATOM 599 O O . LYS A 1 73 ? 21.095 -25.919 2.880 1.00 51.59 73 LYS A O 1
ATOM 604 N N . THR A 1 74 ? 19.928 -24.025 2.846 1.00 58.72 74 THR A N 1
ATOM 605 C CA . THR A 1 74 ? 19.385 -24.223 1.510 1.00 58.72 74 THR A CA 1
ATOM 606 C C . THR A 1 74 ? 20.332 -23.530 0.549 1.00 58.72 74 THR A C 1
ATOM 608 O O . THR A 1 74 ? 20.409 -22.305 0.537 1.00 58.72 74 THR A O 1
ATOM 611 N N . ASP A 1 75 ? 21.089 -24.333 -0.197 1.00 56.62 75 ASP A N 1
ATOM 612 C CA . ASP A 1 75 ? 22.024 -23.965 -1.262 1.00 56.62 75 ASP A CA 1
ATOM 613 C C . ASP A 1 75 ? 21.929 -22.508 -1.752 1.00 56.62 75 ASP A C 1
ATOM 615 O O . ASP A 1 75 ? 21.018 -22.127 -2.494 1.00 56.62 75 ASP A O 1
ATOM 619 N N . ASN A 1 76 ? 22.939 -21.715 -1.381 1.00 56.78 76 ASN A N 1
ATOM 620 C CA . ASN A 1 76 ? 23.174 -20.329 -1.790 1.00 56.78 76 ASN A CA 1
ATOM 621 C C . ASN A 1 76 ? 23.525 -20.211 -3.284 1.00 56.78 76 ASN A C 1
ATOM 623 O O . ASN A 1 76 ? 24.607 -19.771 -3.673 1.00 56.78 76 ASN A O 1
ATOM 627 N N . LYS A 1 77 ? 22.595 -20.588 -4.158 1.00 64.44 77 LYS A N 1
ATOM 628 C CA . LYS A 1 77 ? 22.565 -20.115 -5.542 1.00 64.44 77 LYS A CA 1
ATOM 629 C C . LYS A 1 77 ? 21.262 -19.345 -5.716 1.00 64.44 77 LYS A C 1
ATOM 631 O O . LYS A 1 77 ? 20.201 -19.935 -5.504 1.00 64.44 77 LYS A O 1
ATOM 636 N N . PRO A 1 78 ? 21.292 -18.057 -6.107 1.00 58.59 78 PRO A N 1
ATOM 637 C CA . PRO A 1 78 ? 20.070 -17.321 -6.393 1.00 58.59 78 PRO A CA 1
ATOM 638 C C . PRO A 1 78 ? 19.356 -17.991 -7.573 1.00 58.59 78 PRO A C 1
ATOM 640 O O . PRO A 1 78 ? 19.673 -17.749 -8.737 1.00 58.59 78 PRO A O 1
ATOM 643 N N . LYS A 1 79 ? 18.390 -18.868 -7.280 1.00 69.19 79 LYS A N 1
ATOM 644 C CA . LYS A 1 79 ? 17.521 -19.464 -8.294 1.00 69.19 79 LYS A CA 1
ATOM 645 C C . LYS A 1 79 ? 16.674 -18.335 -8.877 1.00 69.19 79 LYS A C 1
ATOM 647 O O . LYS A 1 79 ? 15.887 -17.697 -8.173 1.00 69.19 79 LYS A O 1
ATOM 652 N N . ILE A 1 80 ? 16.858 -18.055 -10.164 1.00 59.69 80 ILE A N 1
ATOM 653 C CA . ILE A 1 80 ? 16.063 -17.073 -10.907 1.00 59.69 80 ILE A CA 1
ATOM 654 C C . ILE A 1 80 ? 14.578 -17.435 -10.720 1.00 59.69 80 ILE A C 1
ATOM 656 O O . ILE A 1 80 ? 14.148 -18.516 -11.101 1.00 59.69 80 ILE A O 1
ATOM 660 N N . GLY A 1 81 ? 13.803 -16.552 -10.077 1.00 64.56 81 GLY A N 1
ATOM 661 C CA . GLY A 1 81 ? 12.374 -16.762 -9.787 1.00 64.56 81 GLY A CA 1
ATOM 662 C C . GLY A 1 81 ? 12.015 -17.065 -8.323 1.00 64.56 81 GLY A C 1
ATOM 663 O O . GLY A 1 81 ? 10.843 -16.921 -7.954 1.00 64.56 81 GLY A O 1
ATOM 664 N N . ALA A 1 82 ? 12.987 -17.371 -7.460 1.00 71.69 82 ALA A N 1
ATOM 665 C CA . ALA A 1 82 ? 12.762 -17.728 -6.054 1.00 71.69 82 ALA A CA 1
ATOM 666 C C . ALA A 1 82 ? 12.606 -16.510 -5.116 1.00 71.69 82 ALA A C 1
ATOM 668 O O . ALA A 1 82 ? 13.174 -16.460 -4.031 1.00 71.69 82 ALA A O 1
ATOM 669 N N . TYR A 1 83 ? 11.844 -15.488 -5.519 1.00 79.94 83 TYR A N 1
ATOM 670 C CA . TYR A 1 83 ? 11.449 -14.455 -4.557 1.00 79.94 83 TYR A CA 1
ATOM 671 C C . TYR A 1 83 ? 10.408 -15.018 -3.597 1.00 79.94 83 TYR A C 1
ATOM 673 O O . TYR A 1 83 ? 9.397 -15.559 -4.056 1.00 79.94 83 TYR A O 1
ATOM 681 N N . SER A 1 84 ? 10.602 -14.789 -2.296 1.00 83.69 84 SER A N 1
ATOM 682 C CA . SER A 1 84 ? 9.532 -14.959 -1.314 1.00 83.69 84 SER A CA 1
ATOM 683 C C . SER A 1 84 ? 8.302 -14.146 -1.732 1.00 83.69 84 SER A C 1
ATOM 685 O O . SER A 1 84 ? 8.410 -13.122 -2.426 1.00 83.69 84 SER A O 1
ATOM 687 N N . ALA A 1 85 ? 7.112 -14.591 -1.326 1.00 83.69 85 ALA A N 1
ATOM 688 C CA . ALA A 1 85 ? 5.856 -13.937 -1.698 1.00 83.69 85 ALA A CA 1
ATOM 689 C C . ALA A 1 85 ? 5.864 -12.435 -1.351 1.00 83.69 85 ALA A C 1
ATOM 691 O O . ALA A 1 85 ? 5.420 -11.603 -2.149 1.00 83.69 85 ALA A O 1
ATOM 692 N N . MET A 1 86 ? 6.460 -12.078 -0.209 1.00 83.75 86 MET A N 1
ATOM 693 C CA . MET A 1 86 ? 6.611 -10.696 0.244 1.00 83.75 86 MET A CA 1
ATOM 694 C C . MET A 1 86 ? 7.516 -9.873 -0.685 1.00 83.75 86 MET A C 1
ATOM 696 O O . MET A 1 86 ? 7.102 -8.819 -1.179 1.00 83.75 86 MET A O 1
ATOM 700 N N . ILE A 1 87 ? 8.711 -10.379 -1.011 1.00 87.06 87 ILE A N 1
ATOM 701 C CA . ILE A 1 87 ? 9.653 -9.697 -1.913 1.00 87.06 87 ILE A CA 1
ATOM 702 C C . ILE A 1 87 ? 9.037 -9.547 -3.309 1.00 87.06 87 ILE A C 1
ATOM 704 O O . ILE A 1 87 ? 9.121 -8.481 -3.927 1.00 87.06 87 ILE A O 1
ATOM 708 N N . ARG A 1 88 ? 8.358 -10.587 -3.804 1.00 87.31 88 ARG A N 1
ATOM 709 C CA . ARG A 1 88 ? 7.666 -10.559 -5.099 1.00 87.31 88 ARG A CA 1
ATOM 710 C C . ARG A 1 88 ? 6.583 -9.479 -5.121 1.00 87.31 88 ARG A C 1
ATOM 712 O O . ARG A 1 88 ? 6.546 -8.683 -6.061 1.00 87.31 88 ARG A O 1
ATOM 719 N N . LYS A 1 89 ? 5.760 -9.386 -4.069 1.00 89.81 89 LYS A N 1
ATOM 720 C CA . LYS A 1 89 ? 4.727 -8.345 -3.914 1.00 89.81 89 LYS A CA 1
ATOM 721 C C . LYS A 1 89 ? 5.336 -6.941 -3.949 1.00 89.81 89 LYS A C 1
ATOM 723 O O . LYS A 1 89 ? 4.838 -6.079 -4.680 1.00 89.81 89 LYS A O 1
ATOM 728 N N . MET A 1 90 ? 6.444 -6.716 -3.240 1.00 92.88 90 MET A N 1
ATOM 729 C CA . MET A 1 90 ? 7.157 -5.433 -3.261 1.00 92.88 90 MET A CA 1
ATOM 730 C C . MET A 1 90 ? 7.698 -5.085 -4.652 1.00 92.88 90 MET A C 1
ATOM 732 O O . MET A 1 90 ? 7.499 -3.962 -5.130 1.00 92.88 90 MET A O 1
ATOM 736 N N . LYS A 1 91 ? 8.338 -6.042 -5.335 1.00 91.38 91 LYS A N 1
ATOM 737 C CA . LYS A 1 91 ? 8.872 -5.839 -6.692 1.00 91.38 91 LYS A CA 1
ATOM 738 C C . LYS A 1 91 ? 7.765 -5.536 -7.701 1.00 91.38 91 LYS A C 1
ATOM 740 O O . LYS A 1 91 ? 7.905 -4.593 -8.482 1.00 91.38 91 LYS A O 1
ATOM 745 N N . ILE A 1 92 ? 6.645 -6.260 -7.642 1.00 93.25 92 ILE A N 1
ATOM 746 C CA . ILE A 1 92 ? 5.466 -6.001 -8.482 1.00 93.25 92 ILE A CA 1
ATOM 747 C C . ILE A 1 92 ? 4.931 -4.589 -8.229 1.00 93.25 92 ILE A C 1
ATOM 749 O O . ILE A 1 92 ? 4.727 -3.836 -9.184 1.00 93.25 92 ILE A O 1
ATOM 753 N N . LYS A 1 93 ? 4.754 -4.190 -6.961 1.00 96.12 93 LYS A N 1
ATOM 754 C CA . LYS A 1 93 ? 4.281 -2.842 -6.603 1.00 96.12 93 LYS A CA 1
ATOM 755 C C . LYS A 1 93 ? 5.206 -1.761 -7.168 1.00 96.12 93 LYS A C 1
ATOM 757 O O . LYS A 1 93 ? 4.733 -0.846 -7.843 1.00 96.12 93 LYS A O 1
ATOM 762 N N . ARG A 1 94 ? 6.523 -1.896 -6.967 1.00 96.50 94 ARG A N 1
ATOM 763 C CA . ARG A 1 94 ? 7.534 -0.961 -7.495 1.00 96.50 94 ARG A CA 1
ATOM 764 C C . ARG A 1 94 ? 7.464 -0.863 -9.023 1.00 96.50 94 ARG A C 1
ATOM 766 O O . ARG A 1 94 ? 7.469 0.241 -9.565 1.00 96.50 94 ARG A O 1
ATOM 773 N N . TYR A 1 95 ? 7.334 -1.993 -9.715 1.00 96.81 95 TYR A N 1
ATOM 774 C CA . TYR A 1 95 ? 7.193 -2.029 -11.171 1.00 96.81 95 TYR A CA 1
ATOM 775 C C . TYR A 1 95 ? 5.918 -1.322 -11.661 1.00 96.81 95 TYR A C 1
ATOM 777 O O . TYR A 1 95 ? 5.983 -0.480 -12.560 1.00 96.81 95 TYR A O 1
ATOM 785 N N . LYS A 1 96 ? 4.760 -1.594 -11.046 1.00 96.62 96 LYS A N 1
ATOM 786 C CA . LYS A 1 96 ? 3.489 -0.943 -11.415 1.00 96.62 96 LYS A CA 1
ATOM 787 C C . LYS A 1 96 ? 3.536 0.571 -11.189 1.00 96.62 96 LYS A C 1
ATOM 789 O O . LYS A 1 96 ? 3.063 1.327 -12.038 1.00 96.62 96 LYS A O 1
ATOM 794 N N . LEU A 1 97 ? 4.161 1.022 -10.101 1.00 96.00 97 LEU A N 1
ATOM 795 C CA . LEU A 1 97 ? 4.372 2.448 -9.838 1.00 96.00 97 LEU A CA 1
ATOM 796 C C . LEU A 1 97 ? 5.300 3.097 -10.873 1.00 96.00 97 LEU A C 1
ATOM 798 O O . LEU A 1 97 ? 4.990 4.186 -11.358 1.00 96.00 97 LEU A O 1
ATOM 802 N N . LYS A 1 98 ? 6.383 2.416 -11.276 1.00 95.69 98 LYS A N 1
ATOM 803 C CA . LYS A 1 98 ? 7.269 2.878 -12.360 1.00 95.69 98 LYS A CA 1
ATOM 804 C C . LYS A 1 98 ? 6.491 3.097 -13.660 1.00 95.69 98 LYS A C 1
ATOM 806 O O . LYS A 1 98 ? 6.629 4.150 -14.280 1.00 95.69 98 LYS A O 1
ATOM 811 N N . LEU A 1 99 ? 5.637 2.146 -14.045 1.00 92.94 99 LEU A N 1
ATOM 812 C CA . LEU A 1 99 ? 4.783 2.283 -15.230 1.00 92.94 99 LEU A CA 1
ATOM 813 C C . LEU A 1 99 ? 3.800 3.451 -15.107 1.00 92.94 99 LEU A C 1
ATOM 815 O O . LEU A 1 99 ? 3.645 4.212 -16.061 1.00 92.94 99 LEU A O 1
ATOM 819 N N . LYS A 1 100 ? 3.160 3.623 -13.943 1.00 93.12 100 LYS A N 1
ATOM 820 C CA . LYS A 1 100 ? 2.238 4.743 -13.693 1.00 93.12 100 LYS A CA 1
ATOM 821 C C . LYS A 1 100 ? 2.949 6.092 -13.843 1.00 93.12 100 LYS A C 1
ATOM 823 O O . LYS A 1 100 ? 2.429 6.972 -14.522 1.00 93.12 100 LYS A O 1
ATOM 828 N N . LYS A 1 101 ? 4.153 6.232 -13.272 1.00 93.75 101 LYS A N 1
ATOM 829 C CA . LYS A 1 101 ? 4.990 7.436 -13.414 1.00 93.75 101 LYS A CA 1
ATOM 830 C C . LYS A 1 101 ? 5.332 7.708 -14.881 1.00 93.75 101 LYS A C 1
ATOM 832 O O . LYS A 1 101 ? 5.147 8.827 -15.341 1.00 93.75 101 LYS A O 1
ATOM 837 N N . HIS A 1 102 ? 5.769 6.686 -15.619 1.00 89.81 102 HIS A N 1
ATOM 838 C CA . HIS A 1 102 ? 6.108 6.830 -17.036 1.00 89.81 102 HIS A CA 1
ATOM 839 C C . HIS A 1 102 ? 4.902 7.244 -17.884 1.00 89.81 102 HIS A C 1
ATOM 841 O O . HIS A 1 102 ? 5.019 8.159 -18.686 1.00 89.81 102 HIS A O 1
ATOM 847 N N . ARG A 1 103 ? 3.732 6.618 -17.696 1.00 86.25 103 ARG A N 1
ATOM 848 C CA . ARG A 1 103 ? 2.504 6.971 -18.435 1.00 86.25 103 ARG A CA 1
ATOM 849 C C . ARG A 1 103 ? 2.015 8.389 -18.144 1.00 86.25 103 ARG A C 1
ATOM 851 O O . ARG A 1 103 ? 1.415 8.997 -19.014 1.00 86.25 103 ARG A O 1
ATOM 858 N N . LYS A 1 104 ? 2.273 8.906 -16.938 1.00 85.94 104 LYS A N 1
ATOM 859 C CA . LYS A 1 104 ? 1.988 10.305 -16.593 1.00 85.94 104 LYS A CA 1
ATOM 860 C C . LYS A 1 104 ? 2.929 11.278 -17.316 1.00 85.94 104 LYS A C 1
ATOM 862 O O . LYS A 1 104 ? 2.518 12.379 -17.639 1.00 85.94 104 LYS A O 1
ATOM 867 N N . GLN A 1 105 ? 4.189 10.893 -17.522 1.00 84.44 105 GLN A N 1
ATOM 868 C CA . GLN A 1 105 ? 5.198 11.751 -18.151 1.00 84.44 105 GLN A CA 1
ATOM 869 C C . GLN A 1 105 ? 5.162 11.689 -19.683 1.00 84.44 105 GLN A C 1
ATOM 871 O O . GLN A 1 105 ? 5.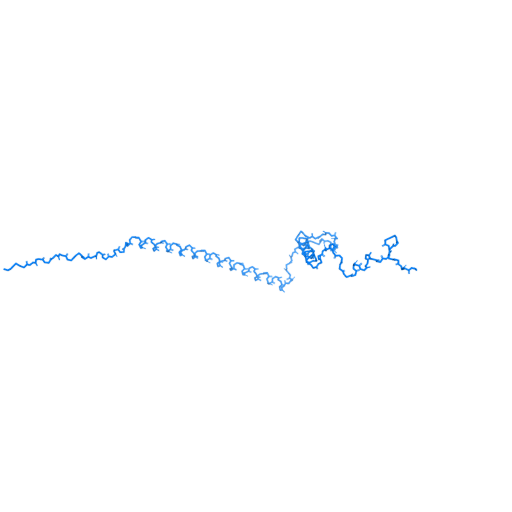339 12.702 -20.351 1.00 84.44 105 GLN A O 1
ATOM 876 N N . VAL A 1 106 ? 4.974 10.494 -20.238 1.00 79.38 106 VAL A N 1
ATOM 877 C CA . VAL A 1 106 ? 4.881 10.244 -21.674 1.00 79.38 106 VAL A CA 1
ATOM 878 C C . VAL A 1 106 ? 3.427 9.934 -21.983 1.00 79.38 106 VAL A C 1
ATOM 880 O O . VAL A 1 106 ? 2.999 8.777 -21.941 1.00 79.38 106 VAL A O 1
ATOM 883 N N . GLU A 1 107 ? 2.662 10.979 -22.280 1.00 70.81 107 GLU A N 1
ATOM 884 C CA . GLU A 1 107 ? 1.349 10.807 -22.883 1.00 70.81 107 GLU A CA 1
ATOM 885 C C . GLU A 1 107 ? 1.548 10.205 -24.274 1.00 70.81 107 GLU A C 1
ATOM 887 O O . GLU A 1 107 ? 2.208 10.787 -25.139 1.00 70.81 107 GLU A O 1
ATOM 892 N N . ILE A 1 108 ? 1.005 9.006 -24.491 1.00 66.56 108 ILE A N 1
ATOM 893 C CA . ILE A 1 108 ? 0.945 8.396 -25.819 1.00 66.56 108 ILE A CA 1
ATOM 894 C C . ILE A 1 108 ? -0.144 9.146 -26.584 1.00 66.56 108 ILE A C 1
ATOM 896 O O . ILE A 1 108 ? -1.278 8.688 -26.704 1.00 66.56 108 ILE A O 1
ATOM 900 N N . THR A 1 109 ? 0.177 10.348 -27.049 1.00 68.25 109 THR A N 1
ATOM 901 C CA . THR A 1 109 ? -0.704 11.093 -27.934 1.00 68.25 109 THR A CA 1
ATOM 902 C C . THR A 1 109 ? -0.518 10.572 -29.354 1.00 68.25 109 THR A C 1
ATOM 904 O O . THR A 1 109 ? 0.591 10.317 -29.828 1.00 68.25 109 THR A O 1
ATOM 907 N N . ARG A 1 110 ? -1.631 10.414 -30.073 1.00 63.41 110 ARG A N 1
ATOM 908 C CA . ARG A 1 110 ? -1.623 10.153 -31.523 1.00 63.41 110 ARG A CA 1
ATOM 909 C C . ARG A 1 110 ? -1.139 11.382 -32.317 1.00 63.41 110 ARG A C 1
ATOM 911 O O . ARG A 1 110 ? -0.914 11.314 -33.524 1.00 63.41 110 ARG A O 1
ATOM 918 N N . GLU A 1 111 ? -0.957 12.507 -31.629 1.00 65.75 111 GLU A N 1
ATOM 919 C CA . GLU A 1 111 ? -0.449 13.763 -32.157 1.00 65.75 111 GLU A CA 1
ATOM 920 C C . GLU A 1 111 ? 1.082 13.779 -32.153 1.00 65.75 111 GLU A C 1
ATOM 922 O O . GLU A 1 111 ? 1.752 14.138 -31.186 1.00 65.75 111 GLU A O 1
ATOM 927 N N . TYR A 1 112 ? 1.659 13.398 -33.286 1.00 67.81 112 TYR A N 1
ATOM 928 C CA . TYR A 1 112 ? 3.095 13.474 -33.518 1.00 67.81 112 TYR A CA 1
ATOM 929 C C . TYR A 1 112 ? 3.595 14.933 -33.443 1.00 67.81 112 TYR A C 1
ATOM 931 O O . TYR A 1 112 ? 3.332 15.728 -34.346 1.00 67.81 112 TYR A O 1
ATOM 939 N N . LYS A 1 113 ? 4.360 15.288 -32.400 1.00 72.50 113 LYS A N 1
ATOM 940 C CA . LYS A 1 113 ? 5.019 16.604 -32.254 1.00 72.50 113 LYS A CA 1
ATOM 941 C C . LYS A 1 113 ? 6.505 16.548 -32.658 1.00 72.50 113 LYS A C 1
ATOM 943 O O . LYS A 1 113 ? 7.159 15.510 -32.548 1.00 72.50 113 LYS A O 1
ATOM 948 N N . GLY A 1 114 ? 7.043 17.664 -33.160 1.00 77.38 114 GLY A N 1
ATOM 949 C CA . GLY A 1 114 ? 8.473 17.845 -33.463 1.00 77.38 114 GLY A CA 1
ATOM 950 C C . GLY A 1 114 ? 9.057 16.832 -34.461 1.00 77.38 114 GLY A C 1
ATOM 951 O O . GLY A 1 114 ? 8.640 16.765 -35.620 1.00 77.38 114 GLY A O 1
ATOM 952 N N . ARG A 1 115 ? 10.029 16.024 -34.003 1.00 76.38 115 ARG A N 1
ATOM 953 C CA . ARG A 1 115 ? 10.766 15.033 -34.821 1.00 76.38 115 ARG A CA 1
ATOM 954 C C . ARG A 1 115 ? 9.849 14.010 -35.491 1.00 76.38 115 ARG A C 1
ATOM 956 O O . ARG A 1 115 ? 10.146 13.540 -36.585 1.00 76.38 115 ARG A O 1
ATOM 963 N N . SER A 1 116 ? 8.720 13.704 -34.864 1.00 79.38 116 SER A N 1
ATOM 964 C CA . SER A 1 116 ? 7.758 12.721 -35.353 1.00 79.38 116 SER A CA 1
ATOM 965 C C . SER A 1 116 ? 6.996 13.205 -36.593 1.00 79.38 116 SER A C 1
ATOM 967 O O . SER A 1 116 ? 6.735 12.416 -37.499 1.00 79.38 116 SER A O 1
ATOM 969 N N . ARG A 1 117 ? 6.706 14.513 -36.687 1.00 81.00 117 ARG A N 1
ATOM 970 C CA . ARG A 1 117 ? 6.130 15.141 -37.892 1.00 81.00 117 ARG A CA 1
ATOM 971 C C . ARG A 1 117 ? 7.113 15.085 -39.061 1.00 81.00 117 ARG A C 1
ATOM 973 O O . ARG A 1 117 ? 6.755 14.609 -40.134 1.00 81.00 117 ARG A O 1
ATOM 980 N N . ALA A 1 118 ? 8.367 15.470 -38.819 1.00 82.31 118 ALA A N 1
ATOM 981 C CA . ALA A 1 118 ? 9.431 15.398 -39.822 1.00 82.31 118 ALA A CA 1
ATOM 982 C C . ALA A 1 118 ? 9.723 13.952 -40.273 1.00 82.31 118 ALA A C 1
ATOM 984 O O . ALA A 1 118 ? 9.991 13.698 -41.441 1.00 82.31 118 ALA A O 1
ATOM 985 N N . ALA A 1 119 ? 9.647 12.975 -39.368 1.00 84.94 119 ALA A N 1
ATOM 986 C CA . ALA A 1 119 ? 9.821 11.559 -39.693 1.00 84.94 119 ALA A CA 1
ATOM 987 C C . ALA A 1 119 ? 8.653 10.957 -40.497 1.00 84.94 119 ALA A C 1
ATOM 989 O O . ALA A 1 119 ? 8.832 9.919 -41.138 1.00 84.94 119 ALA A O 1
ATOM 990 N N . LYS A 1 120 ? 7.464 11.567 -40.454 1.00 84.25 120 LYS A N 1
ATOM 991 C CA . LYS A 1 120 ? 6.308 11.136 -41.249 1.00 84.25 120 LYS A CA 1
ATOM 992 C C . LYS A 1 120 ? 6.410 11.605 -42.702 1.00 84.25 120 LYS A C 1
ATOM 994 O O . LYS A 1 120 ? 5.994 10.876 -43.591 1.00 84.25 120 LYS A O 1
ATOM 999 N N . SER A 1 121 ? 6.974 12.791 -42.936 1.00 84.06 121 SER A N 1
ATOM 1000 C CA . SER A 1 121 ? 7.148 13.357 -44.282 1.00 84.06 121 SER A CA 1
ATOM 1001 C C . SER A 1 121 ? 8.407 12.873 -45.009 1.00 84.06 121 SER A C 1
ATOM 1003 O O . SER A 1 121 ? 8.514 13.042 -46.221 1.00 84.06 121 SER A O 1
ATOM 1005 N N . LYS A 1 122 ? 9.372 12.276 -44.298 1.00 90.44 122 LYS A N 1
ATOM 1006 C CA . LYS A 1 122 ? 10.576 11.701 -44.914 1.00 90.44 122 LYS A CA 1
ATOM 1007 C C . LYS A 1 122 ? 10.236 10.494 -45.786 1.00 90.44 122 LYS A C 1
ATOM 1009 O O . LYS A 1 122 ? 9.497 9.607 -45.363 1.00 90.44 122 LYS A O 1
ATOM 1014 N N . LEU A 1 123 ? 10.859 10.446 -46.964 1.00 92.38 123 LEU A N 1
ATOM 1015 C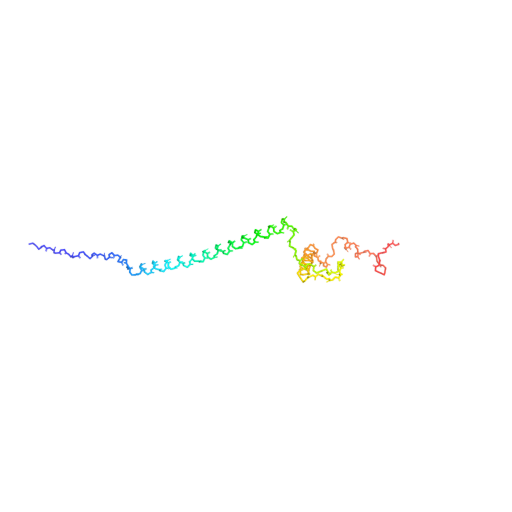 CA . LEU A 1 123 ? 10.748 9.345 -47.916 1.00 92.38 123 LEU A CA 1
ATOM 1016 C C . LEU A 1 123 ? 11.115 8.013 -47.251 1.00 92.38 123 LEU A C 1
ATOM 1018 O O . LEU A 1 123 ? 12.106 7.925 -46.514 1.00 92.38 123 LEU A O 1
ATOM 1022 N N . ARG A 1 124 ? 10.327 6.973 -47.539 1.00 93.81 124 ARG A N 1
ATOM 1023 C CA . ARG A 1 124 ? 10.614 5.608 -47.105 1.00 93.81 124 ARG A CA 1
ATOM 1024 C C . ARG A 1 124 ? 10.486 4.620 -48.249 1.00 93.81 124 ARG A C 1
ATOM 1026 O O . ARG A 1 124 ? 9.546 4.703 -49.029 1.00 93.81 124 ARG A O 1
ATOM 1033 N N . VAL A 1 125 ? 11.390 3.650 -48.271 1.00 93.38 125 VAL A N 1
ATOM 1034 C CA . VAL A 1 125 ? 11.326 2.467 -49.136 1.00 93.38 125 VAL A CA 1
ATOM 1035 C C . VAL A 1 125 ? 11.389 1.253 -48.214 1.00 93.38 125 VAL A C 1
ATOM 1037 O O . VAL A 1 125 ? 12.276 1.168 -47.363 1.00 93.38 125 VAL A O 1
ATOM 1040 N N . ASN A 1 126 ? 10.401 0.357 -48.298 1.00 93.06 126 ASN A N 1
ATOM 1041 C CA . ASN A 1 126 ? 10.262 -0.810 -47.410 1.00 93.06 126 ASN A CA 1
ATOM 1042 C C . ASN A 1 126 ? 10.336 -0.456 -45.910 1.00 93.06 126 ASN A C 1
ATOM 1044 O O . ASN A 1 126 ? 10.993 -1.123 -45.113 1.00 93.06 126 ASN A O 1
ATOM 1048 N N . GLY A 1 127 ? 9.711 0.663 -45.526 1.00 89.81 127 GLY A N 1
ATOM 1049 C CA . GLY A 1 127 ? 9.654 1.137 -44.139 1.00 89.81 127 GLY A CA 1
ATOM 1050 C C . GLY A 1 127 ? 10.923 1.824 -43.613 1.00 89.81 127 GLY A C 1
ATOM 1051 O O . GLY A 1 127 ? 10.855 2.458 -42.554 1.00 89.81 127 GLY A O 1
ATOM 1052 N N . LYS A 1 128 ? 12.043 1.779 -44.350 1.00 92.50 128 LYS A N 1
ATOM 1053 C CA . LYS A 1 128 ? 13.317 2.434 -44.001 1.00 92.50 128 LYS A CA 1
ATOM 1054 C C . LYS A 1 128 ? 13.399 3.833 -44.608 1.00 92.50 128 LYS A C 1
ATOM 1056 O O . LYS A 1 128 ? 12.905 4.050 -45.708 1.00 92.50 128 LYS A O 1
ATOM 1061 N N . PHE A 1 129 ? 14.027 4.781 -43.909 1.00 94.94 129 PHE A N 1
ATOM 1062 C CA . PHE A 1 129 ? 14.251 6.129 -44.441 1.00 94.94 129 PHE A CA 1
ATOM 1063 C C . PHE A 1 129 ? 15.215 6.097 -45.629 1.00 94.94 129 PHE A C 1
ATOM 1065 O O . PHE A 1 129 ? 16.304 5.540 -45.515 1.00 94.94 129 PHE A O 1
ATOM 1072 N N . ALA A 1 130 ? 14.829 6.733 -46.733 1.00 91.81 130 ALA A N 1
ATOM 1073 C CA . ALA A 1 130 ? 15.652 6.869 -47.930 1.00 91.81 130 ALA A CA 1
ATOM 1074 C C . ALA A 1 130 ? 16.032 8.341 -48.154 1.00 91.81 130 ALA A C 1
ATOM 1076 O O . ALA A 1 130 ? 15.272 9.253 -47.810 1.00 91.81 130 ALA A O 1
ATOM 1077 N N . ARG A 1 131 ? 17.222 8.583 -48.716 1.00 87.25 131 ARG A N 1
ATOM 1078 C CA . ARG A 1 131 ? 17.599 9.917 -49.203 1.00 87.25 131 ARG A CA 1
ATOM 1079 C C . ARG A 1 131 ? 16.886 10.163 -50.532 1.00 87.25 131 ARG A C 1
ATOM 1081 O O . ARG A 1 131 ? 16.740 9.231 -51.316 1.00 87.25 131 ARG A O 1
ATOM 1088 N N . LYS A 1 132 ? 16.434 11.399 -50.767 1.00 80.31 132 LYS A N 1
ATOM 1089 C CA . LYS A 1 132 ? 16.025 11.811 -52.114 1.00 80.31 13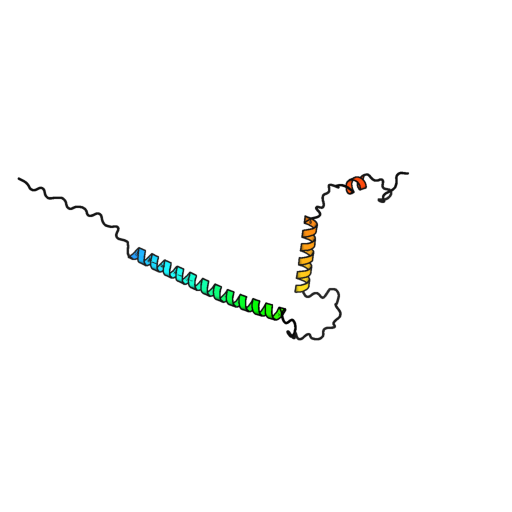2 LYS A CA 1
ATOM 1090 C C . LYS A 1 132 ? 17.283 11.792 -52.980 1.00 80.31 132 LYS A C 1
ATOM 1092 O O . LYS A 1 132 ? 18.214 12.535 -52.678 1.00 80.31 132 LYS A O 1
ATOM 1097 N N . THR A 1 133 ? 17.318 10.874 -53.935 1.00 75.19 133 THR A N 1
ATOM 1098 C CA . THR A 1 133 ? 18.201 10.927 -55.104 1.00 75.19 133 THR A CA 1
ATOM 1099 C C . THR A 1 133 ? 17.805 12.088 -55.991 1.00 75.19 133 THR A C 1
ATOM 1101 O O . THR A 1 133 ? 16.576 12.320 -56.095 1.00 75.19 133 THR A O 1
#

Sequence (133 aa):
MIQVMGLPEVVKAEEILDVQKVASIIMQEREKRFSLTKELIFQKRKNAQLETFIEELEESLENPQEIKINEEKTDNKPKIGAYSAMIRKMKIKRYKLKLKKHRKQVEITREYKGRSRAAKSKLRVNGKFARKT